Protein AF-A0A951AHW6-F1 (afdb_monomer_lite)

Sequence (58 aa):
MLTERDLQRKSVQYRKALLQLVKACGAGHTGGDLSCLDILNVLYNRILRVSPETFKSP

Structure (mmCIF, N/CA/C/O backbone):
data_AF-A0A951AHW6-F1
#
_entry.id   AF-A0A951AHW6-F1
#
loop_
_atom_site.group_PDB
_atom_site.id
_atom_site.type_symbol
_atom_site.label_atom_id
_atom_site.label_alt_id
_atom_site.label_comp_id
_atom_site.label_asym_id
_atom_site.label_entity_id
_atom_site.label_seq_id
_atom_site.pdbx_PDB_ins_code
_atom_site.Cartn_x
_atom_site.Cartn_y
_atom_site.Cartn_z
_atom_site.occupancy
_atom_site.B_iso_or_equiv
_atom_site.auth_seq_id
_atom_site.auth_comp_id
_atom_site.auth_asym_id
_atom_site.auth_atom_id
_atom_site.pdbx_PDB_model_num
ATOM 1 N N . MET A 1 1 ? -13.651 -8.423 10.984 1.00 84.19 1 MET A N 1
ATOM 2 C CA . MET A 1 1 ? -12.218 -8.059 10.915 1.00 84.19 1 MET A CA 1
ATOM 3 C C . MET A 1 1 ? -11.469 -9.173 10.213 1.00 84.19 1 MET A C 1
ATOM 5 O O . MET A 1 1 ? -11.829 -10.326 10.417 1.00 84.19 1 MET A O 1
ATOM 9 N N . LEU A 1 2 ? -10.474 -8.842 9.391 1.00 95.06 2 LEU A N 1
ATOM 10 C CA . LEU A 1 2 ? -9.653 -9.849 8.712 1.00 95.06 2 LEU A CA 1
ATOM 11 C C . LEU A 1 2 ? -8.741 -10.600 9.688 1.00 95.06 2 LEU A C 1
ATOM 13 O O . LEU A 1 2 ? -8.273 -10.024 10.674 1.00 95.06 2 LEU A O 1
ATOM 17 N N . THR A 1 3 ? -8.470 -11.873 9.391 1.00 97.88 3 THR A N 1
ATOM 18 C CA . THR A 1 3 ? -7.484 -12.667 10.135 1.00 97.88 3 THR A CA 1
ATOM 19 C C . THR A 1 3 ? -6.057 -12.264 9.757 1.00 97.88 3 THR A C 1
ATOM 21 O O . THR A 1 3 ? -5.826 -11.621 8.731 1.00 97.88 3 THR A O 1
ATOM 24 N N . GLU A 1 4 ? -5.064 -12.680 10.545 1.00 97.94 4 GLU A N 1
ATOM 25 C CA . GLU A 1 4 ? -3.650 -12.453 10.205 1.00 97.94 4 GLU A CA 1
ATOM 26 C C . GLU A 1 4 ? -3.267 -13.073 8.861 1.00 97.94 4 GLU A C 1
ATOM 28 O O . GLU A 1 4 ? -2.566 -12.450 8.065 1.00 97.94 4 GLU A O 1
ATOM 33 N N . ARG A 1 5 ? -3.790 -14.267 8.560 1.00 98.25 5 ARG A N 1
ATOM 34 C CA . ARG A 1 5 ? -3.540 -14.946 7.286 1.00 98.25 5 ARG A CA 1
ATOM 35 C C . ARG A 1 5 ? -4.138 -14.181 6.105 1.00 98.25 5 ARG A C 1
ATOM 37 O O . ARG A 1 5 ? -3.520 -14.117 5.042 1.00 98.25 5 ARG A O 1
ATOM 44 N N . ASP A 1 6 ? -5.316 -13.588 6.280 1.00 98.50 6 ASP A N 1
ATOM 45 C CA . ASP A 1 6 ? -5.942 -12.755 5.248 1.00 98.50 6 ASP A CA 1
ATOM 46 C C . ASP A 1 6 ? -5.149 -11.467 5.014 1.00 98.50 6 ASP A C 1
ATOM 48 O O . ASP A 1 6 ? -4.930 -11.077 3.866 1.00 98.50 6 ASP A O 1
ATOM 52 N N . LEU A 1 7 ? -4.658 -10.842 6.090 1.00 98.44 7 LEU A N 1
ATOM 53 C CA . LEU A 1 7 ? -3.803 -9.658 6.012 1.00 98.44 7 LEU A CA 1
ATOM 54 C C . LEU A 1 7 ? -2.494 -9.971 5.280 1.00 98.44 7 LEU A C 1
ATOM 56 O O . LEU A 1 7 ? -2.158 -9.263 4.336 1.00 98.44 7 LEU A O 1
ATOM 60 N N . GLN A 1 8 ? -1.809 -11.067 5.617 1.00 98.31 8 GLN A N 1
ATOM 61 C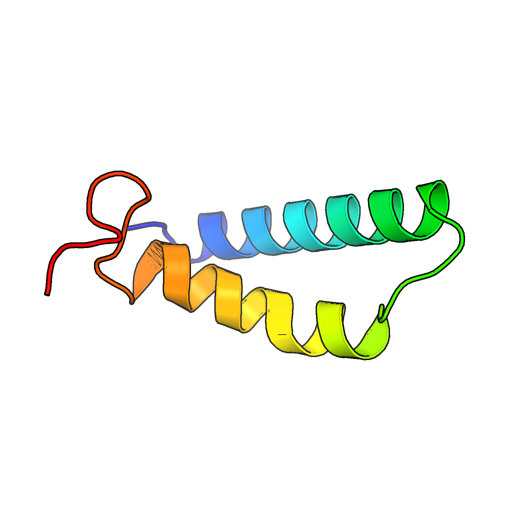 CA . GLN A 1 8 ? -0.590 -11.501 4.921 1.00 98.31 8 GLN A CA 1
ATOM 62 C C . GLN A 1 8 ? -0.825 -11.725 3.419 1.00 98.31 8 GLN A C 1
ATOM 64 O O . GLN A 1 8 ? -0.024 -11.292 2.587 1.00 98.31 8 GLN A O 1
ATOM 69 N N . ARG A 1 9 ? -1.946 -12.362 3.049 1.00 98.62 9 ARG A N 1
ATOM 70 C CA . ARG A 1 9 ? -2.328 -12.556 1.639 1.00 98.62 9 ARG A CA 1
ATOM 71 C C . ARG A 1 9 ? -2.567 -11.223 0.932 1.00 98.62 9 ARG A C 1
ATOM 73 O O . ARG A 1 9 ? -2.038 -11.016 -0.160 1.00 98.62 9 ARG A O 1
ATOM 80 N N . LYS A 1 10 ? -3.317 -10.310 1.557 1.00 98.38 10 LYS A N 1
ATOM 81 C CA . LYS A 1 10 ? -3.560 -8.961 1.026 1.00 98.38 10 LYS A CA 1
ATOM 82 C C . LYS A 1 10 ? -2.272 -8.171 0.850 1.00 98.38 10 LYS A C 1
ATOM 84 O O . LYS A 1 10 ? -2.091 -7.572 -0.200 1.00 98.38 10 LYS A O 1
ATOM 89 N N . SER A 1 11 ? -1.352 -8.233 1.806 1.00 98.31 11 SER A N 1
ATOM 90 C CA . SER A 1 11 ? -0.040 -7.593 1.709 1.00 98.31 11 SER A CA 1
ATOM 91 C C . SER A 1 11 ? 0.720 -8.021 0.452 1.00 98.31 11 SER A C 1
ATOM 93 O O . SER A 1 11 ? 1.204 -7.177 -0.299 1.00 98.31 11 SER A O 1
ATOM 95 N N . VAL A 1 12 ? 0.761 -9.323 0.145 1.00 98.44 12 VAL A N 1
ATOM 96 C CA . VAL A 1 12 ? 1.392 -9.814 -1.094 1.00 98.44 12 VAL A CA 1
ATOM 97 C C . VAL A 1 12 ? 0.669 -9.291 -2.338 1.00 98.44 12 VAL A C 1
ATOM 99 O O . VAL A 1 12 ? 1.324 -8.845 -3.282 1.00 98.44 12 VAL A O 1
ATOM 102 N N . GLN A 1 13 ? -0.667 -9.305 -2.343 1.00 98.62 13 GLN A N 1
ATOM 103 C CA . GLN A 1 13 ? -1.448 -8.794 -3.471 1.00 98.62 13 GLN A CA 1
ATOM 104 C C . GLN A 1 13 ? -1.234 -7.294 -3.696 1.00 98.62 13 GLN A C 1
ATOM 106 O O . GLN A 1 13 ? -1.000 -6.880 -4.829 1.00 98.62 13 GLN A O 1
ATOM 111 N N . TYR A 1 14 ? -1.248 -6.494 -2.632 1.00 98.44 14 TYR A N 1
ATOM 112 C CA . TYR A 1 14 ? -1.044 -5.053 -2.701 1.00 98.44 14 TYR A CA 1
ATOM 113 C C . TYR A 1 14 ? 0.370 -4.696 -3.160 1.00 98.44 14 TYR A C 1
ATOM 115 O O . TYR A 1 14 ? 0.507 -3.868 -4.055 1.00 98.44 14 TYR A O 1
ATOM 123 N N 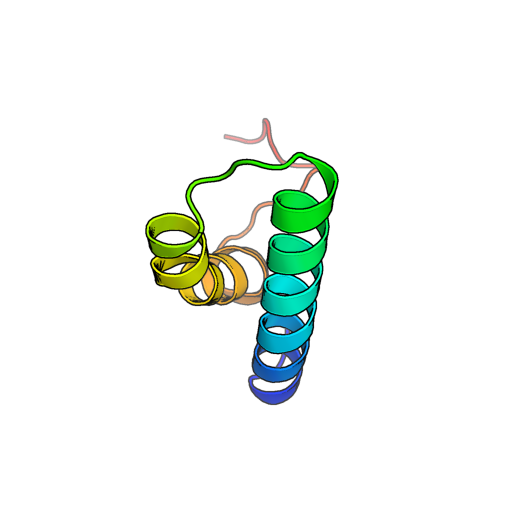. ARG A 1 15 ? 1.418 -5.363 -2.654 1.00 98.19 15 ARG A N 1
ATOM 124 C CA . ARG A 1 15 ? 2.794 -5.135 -3.137 1.00 98.19 15 ARG A CA 1
ATOM 125 C C . ARG A 1 15 ? 2.938 -5.476 -4.622 1.00 98.19 15 ARG A C 1
ATOM 127 O O . ARG A 1 15 ? 3.562 -4.723 -5.364 1.00 98.19 15 ARG A O 1
ATOM 134 N N . LYS A 1 16 ? 2.329 -6.577 -5.081 1.00 98.38 16 LYS A N 1
ATOM 135 C CA . LYS A 1 16 ? 2.332 -6.946 -6.506 1.00 98.38 16 LYS A CA 1
ATOM 136 C C . LYS A 1 16 ? 1.613 -5.900 -7.361 1.00 98.38 16 LYS A C 1
ATOM 138 O O . LYS A 1 16 ? 2.166 -5.479 -8.372 1.00 98.38 16 LYS A O 1
ATOM 143 N N . ALA A 1 17 ? 0.417 -5.479 -6.952 1.00 98.25 17 ALA A N 1
ATOM 144 C CA . ALA A 1 17 ? -0.364 -4.473 -7.667 1.00 98.25 17 ALA A CA 1
ATOM 145 C C . ALA A 1 17 ? 0.373 -3.127 -7.735 1.00 98.25 17 ALA A C 1
ATOM 147 O O . ALA A 1 17 ? 0.449 -2.523 -8.802 1.00 98.25 17 ALA A O 1
ATOM 148 N N . LEU A 1 18 ? 0.989 -2.702 -6.627 1.00 97.81 18 LEU A N 1
ATOM 149 C CA . LEU A 1 18 ? 1.814 -1.499 -6.572 1.00 97.81 18 LEU A CA 1
ATOM 150 C C . LEU A 1 18 ? 2.962 -1.562 -7.588 1.00 97.81 18 LEU A C 1
ATOM 152 O O . LEU A 1 18 ? 3.114 -0.659 -8.403 1.00 97.81 18 LEU A O 1
ATOM 156 N N . LEU A 1 19 ? 3.739 -2.648 -7.592 1.00 97.69 19 LEU A N 1
ATOM 157 C CA . LEU A 1 19 ? 4.854 -2.810 -8.530 1.00 97.69 19 LEU A CA 1
ATOM 158 C C . LEU A 1 19 ? 4.389 -2.840 -9.993 1.00 97.69 19 LEU A C 1
ATOM 160 O O . LEU A 1 19 ? 5.068 -2.294 -10.861 1.00 97.69 19 LEU A O 1
ATOM 164 N N . GLN A 1 20 ? 3.230 -3.442 -10.277 1.00 98.19 20 GLN A N 1
ATOM 165 C CA . GLN A 1 20 ? 2.628 -3.423 -11.613 1.00 98.19 20 GLN A CA 1
ATOM 166 C C . GLN A 1 20 ? 2.244 -2.002 -12.043 1.00 98.19 20 GLN A C 1
ATOM 168 O O . GLN A 1 20 ? 2.526 -1.625 -13.179 1.00 98.19 20 GLN A O 1
ATOM 173 N N . LEU A 1 21 ? 1.660 -1.209 -11.140 1.00 97.56 21 LEU A N 1
ATOM 174 C CA . LEU A 1 21 ? 1.306 0.189 -11.392 1.00 97.56 21 LEU A CA 1
ATOM 175 C C . LEU A 1 21 ? 2.548 1.047 -11.636 1.00 97.56 21 LEU A C 1
ATOM 177 O O . LEU A 1 21 ? 2.628 1.716 -12.662 1.00 97.56 21 LEU A O 1
ATOM 181 N N . VAL A 1 22 ? 3.554 0.966 -10.759 1.00 96.94 22 VAL A N 1
ATOM 182 C CA . VAL A 1 22 ? 4.826 1.689 -10.936 1.00 96.94 22 VAL A CA 1
ATOM 183 C C . VAL A 1 22 ? 5.474 1.320 -12.270 1.00 96.94 22 VAL A C 1
ATOM 185 O O . VAL A 1 22 ? 5.934 2.194 -13.004 1.00 96.94 22 VAL A O 1
ATOM 188 N N . LYS A 1 23 ? 5.478 0.029 -12.625 1.00 97.31 23 LYS A N 1
ATOM 189 C CA . LYS A 1 23 ? 6.022 -0.431 -13.904 1.00 97.31 23 LYS A CA 1
ATOM 190 C C . LYS A 1 23 ? 5.244 0.124 -15.098 1.00 97.31 23 LYS A C 1
ATOM 192 O O . LYS A 1 23 ? 5.875 0.501 -16.082 1.00 97.31 23 LYS A O 1
ATOM 197 N N . ALA A 1 24 ? 3.914 0.162 -15.022 1.00 98.00 24 ALA A N 1
ATOM 198 C CA . ALA A 1 24 ? 3.056 0.670 -16.090 1.00 98.00 24 ALA A CA 1
ATOM 199 C C . ALA A 1 24 ? 3.191 2.190 -16.277 1.00 98.00 24 ALA A C 1
ATOM 201 O O . ALA A 1 24 ? 3.225 2.664 -17.408 1.00 98.00 24 ALA A O 1
ATOM 202 N N . CYS A 1 25 ? 3.314 2.946 -15.184 1.00 96.12 25 CYS A N 1
ATOM 203 C CA . CYS A 1 25 ? 3.480 4.400 -15.217 1.00 96.12 25 CYS A CA 1
ATOM 204 C C . CYS A 1 25 ? 4.920 4.843 -15.526 1.00 96.12 25 CYS A C 1
ATOM 206 O O . CYS A 1 25 ? 5.141 6.003 -15.860 1.00 96.12 25 CYS A O 1
ATOM 208 N N . GLY A 1 26 ? 5.905 3.948 -15.391 1.00 95.19 26 GLY A N 1
ATOM 209 C CA . GLY A 1 26 ? 7.326 4.236 -15.616 1.00 95.19 26 GLY A CA 1
ATOM 210 C C . GLY A 1 26 ? 8.014 5.009 -14.482 1.00 95.19 26 GLY A C 1
ATOM 211 O O . GLY A 1 26 ? 9.226 5.201 -14.536 1.00 95.19 26 GLY A O 1
ATOM 212 N N . ALA A 1 27 ? 7.270 5.420 -13.451 1.00 93.06 27 ALA A N 1
ATOM 213 C CA . ALA A 1 27 ? 7.765 6.125 -12.273 1.00 93.06 27 ALA A CA 1
ATOM 214 C C . ALA A 1 27 ? 6.853 5.885 -11.052 1.00 93.06 27 ALA A C 1
ATOM 216 O O . ALA A 1 27 ? 5.673 5.567 -11.199 1.00 93.06 27 ALA A O 1
ATOM 217 N N . GLY A 1 28 ? 7.402 6.047 -9.843 1.00 90.19 28 GLY A N 1
ATOM 218 C CA . GLY A 1 28 ? 6.680 5.938 -8.569 1.00 90.19 28 GLY A CA 1
ATOM 219 C C . GLY A 1 28 ? 7.621 5.884 -7.358 1.00 90.19 28 GLY A C 1
ATOM 220 O O . GLY A 1 28 ? 8.817 5.625 -7.507 1.00 90.19 28 GLY A O 1
ATOM 221 N N . HIS A 1 29 ? 7.097 6.096 -6.148 1.00 95.38 29 HIS A N 1
ATOM 222 C CA . HIS A 1 29 ? 7.876 6.139 -4.901 1.00 95.38 29 HIS A CA 1
ATOM 223 C C . HIS A 1 29 ? 8.008 4.755 -4.251 1.00 95.38 29 HIS A C 1
ATOM 225 O O . HIS A 1 29 ? 7.777 4.587 -3.056 1.00 95.38 29 HIS A O 1
ATOM 231 N N . THR A 1 30 ? 8.443 3.764 -5.034 1.00 94.44 30 THR A N 1
ATOM 232 C CA . THR A 1 30 ? 8.433 2.335 -4.662 1.00 94.44 30 THR A CA 1
ATOM 233 C C . THR A 1 30 ? 8.962 2.050 -3.253 1.00 94.44 30 THR A C 1
ATOM 235 O O . THR A 1 30 ? 8.365 1.264 -2.525 1.00 94.44 30 THR A O 1
ATOM 238 N N . GLY A 1 31 ? 10.072 2.684 -2.852 1.00 92.62 31 GLY A N 1
ATOM 239 C CA . GLY A 1 31 ? 10.654 2.490 -1.521 1.00 92.62 31 GLY A CA 1
ATOM 240 C C . GLY A 1 31 ? 9.729 2.953 -0.392 1.00 92.62 31 GLY A C 1
ATOM 241 O O . GLY A 1 31 ? 9.475 2.193 0.540 1.00 92.62 31 GLY A O 1
ATOM 242 N N . GLY A 1 32 ? 9.183 4.168 -0.498 1.00 94.69 32 GLY A N 1
ATOM 243 C CA . GLY A 1 32 ? 8.242 4.709 0.486 1.00 94.69 32 GLY A CA 1
ATOM 244 C C . GLY A 1 32 ? 6.928 3.929 0.502 1.00 94.69 32 GLY A C 1
ATOM 245 O O . GLY A 1 32 ? 6.446 3.548 1.569 1.00 94.69 32 GLY A O 1
ATOM 246 N N . ASP A 1 33 ? 6.412 3.590 -0.676 1.00 94.56 33 ASP A N 1
ATOM 247 C CA . ASP A 1 33 ? 5.171 2.838 -0.822 1.00 94.56 33 ASP A CA 1
ATOM 248 C C . ASP A 1 33 ? 5.273 1.452 -0.165 1.00 94.56 33 ASP A C 1
ATOM 250 O O . ASP A 1 33 ? 4.458 1.092 0.684 1.00 94.56 33 ASP A O 1
ATOM 254 N N . LEU A 1 34 ? 6.316 0.678 -0.491 1.00 96.56 34 LEU A N 1
ATOM 255 C CA . LEU A 1 34 ? 6.522 -0.655 0.084 1.00 96.56 34 LEU A CA 1
ATOM 256 C C . LEU A 1 34 ? 6.846 -0.612 1.583 1.00 96.56 34 LEU A C 1
ATOM 258 O O . LEU A 1 34 ? 6.546 -1.583 2.278 1.00 96.56 34 LEU A O 1
ATOM 262 N N . SER A 1 35 ? 7.418 0.488 2.089 1.00 96.56 35 SER A N 1
ATOM 263 C CA . SER A 1 35 ? 7.759 0.628 3.511 1.00 96.56 35 SER A CA 1
ATOM 264 C C . SER A 1 35 ? 6.533 0.703 4.426 1.00 96.56 35 SER A C 1
ATOM 266 O O . SER A 1 35 ? 6.578 0.211 5.552 1.00 96.56 35 SER A O 1
ATOM 268 N N . CYS A 1 36 ? 5.425 1.285 3.952 1.00 97.75 36 CYS A N 1
ATOM 269 C CA . CYS A 1 36 ? 4.245 1.549 4.779 1.00 97.75 36 CYS A CA 1
ATOM 270 C C . CYS A 1 36 ? 3.007 0.723 4.398 1.00 97.75 36 CYS A C 1
ATOM 272 O O . CYS A 1 36 ? 2.059 0.644 5.181 1.00 97.75 36 CYS A O 1
ATOM 274 N N . LEU A 1 37 ? 3.004 0.066 3.236 1.00 97.88 37 LEU A N 1
ATOM 275 C CA . LEU A 1 37 ? 1.845 -0.652 2.697 1.00 97.88 37 LEU A CA 1
ATOM 276 C C . LEU A 1 37 ? 1.257 -1.704 3.654 1.00 97.88 37 LEU A C 1
ATOM 278 O O . LEU A 1 37 ? 0.036 -1.818 3.759 1.00 97.88 37 LEU A O 1
ATOM 282 N N . ASP A 1 38 ? 2.091 -2.432 4.398 1.00 97.62 38 ASP A N 1
ATOM 283 C CA . ASP A 1 38 ? 1.608 -3.430 5.365 1.00 97.62 38 ASP A CA 1
ATOM 284 C C . ASP A 1 38 ? 0.964 -2.789 6.601 1.00 97.62 38 ASP A C 1
ATOM 286 O O . ASP A 1 38 ? -0.044 -3.291 7.102 1.00 97.62 38 ASP A O 1
ATOM 290 N N . ILE A 1 39 ? 1.492 -1.647 7.049 1.00 98.12 39 ILE A N 1
ATOM 291 C CA . ILE A 1 39 ? 0.905 -0.861 8.141 1.00 98.12 39 ILE A CA 1
ATOM 292 C C . ILE A 1 39 ? -0.486 -0.386 7.716 1.00 98.12 39 ILE A C 1
ATOM 294 O O . ILE A 1 39 ? -1.459 -0.589 8.441 1.00 98.12 39 ILE A O 1
ATOM 298 N N . LEU A 1 40 ? -0.605 0.169 6.506 1.00 97.94 40 LEU A N 1
ATOM 299 C CA . LEU A 1 40 ? -1.885 0.612 5.952 1.00 97.94 40 LEU A CA 1
ATOM 300 C C . LEU A 1 40 ? -2.872 -0.552 5.790 1.00 97.94 40 LEU A C 1
ATOM 302 O O . LEU A 1 40 ? -4.045 -0.404 6.127 1.00 97.94 40 LEU A O 1
ATOM 306 N N . ASN A 1 41 ? -2.410 -1.724 5.345 1.00 98.00 41 ASN A N 1
ATOM 307 C CA . ASN A 1 41 ? -3.246 -2.919 5.236 1.00 98.00 41 ASN A CA 1
ATOM 308 C C . ASN A 1 41 ? -3.855 -3.310 6.595 1.00 98.00 41 ASN A C 1
ATOM 310 O O . ASN A 1 41 ? -5.060 -3.545 6.678 1.00 98.00 41 ASN A O 1
ATOM 314 N N . VAL A 1 42 ? -3.059 -3.325 7.668 1.00 98.00 42 VAL A N 1
ATOM 315 C CA . VAL A 1 42 ? -3.556 -3.613 9.024 1.00 98.00 42 VAL A CA 1
ATOM 316 C C . VAL A 1 42 ? -4.508 -2.521 9.508 1.00 98.00 42 VAL A C 1
ATOM 318 O O . VAL A 1 42 ? -5.603 -2.834 9.983 1.00 98.00 42 VAL A O 1
ATOM 321 N N . LEU A 1 43 ? -4.117 -1.251 9.368 1.00 97.62 43 LEU A N 1
ATOM 322 C CA . LEU A 1 43 ? -4.919 -0.121 9.826 1.00 97.62 43 LEU A CA 1
ATOM 323 C C . LEU A 1 43 ? -6.300 -0.138 9.177 1.00 97.62 43 LEU A C 1
ATOM 325 O O . LEU A 1 43 ? -7.293 -0.209 9.890 1.00 97.62 43 LEU A O 1
ATOM 329 N N . TYR A 1 44 ? -6.381 -0.173 7.850 1.00 96.56 44 TYR A N 1
ATOM 330 C CA . TYR A 1 44 ? -7.659 -0.072 7.145 1.00 96.56 44 TYR A CA 1
ATOM 331 C C . TYR A 1 44 ? -8.523 -1.333 7.218 1.00 96.56 44 TYR A C 1
ATOM 333 O O . TYR A 1 44 ? -9.742 -1.230 7.133 1.00 96.56 44 TYR A O 1
ATOM 341 N N . ASN A 1 45 ? -7.938 -2.526 7.371 1.00 96.62 45 ASN A N 1
ATOM 342 C CA . ASN A 1 45 ? -8.723 -3.767 7.349 1.00 96.62 45 ASN A CA 1
ATOM 343 C C . ASN A 1 45 ? -9.004 -4.372 8.736 1.00 96.62 45 ASN A C 1
ATOM 345 O O . ASN A 1 45 ? -9.787 -5.327 8.843 1.00 96.62 45 ASN A O 1
ATOM 349 N N . ARG A 1 46 ? -8.349 -3.880 9.796 1.00 96.31 46 ARG A N 1
ATOM 350 C CA . ARG A 1 46 ? -8.497 -4.438 11.148 1.00 96.31 46 ARG A CA 1
ATOM 351 C C . ARG A 1 46 ? -8.652 -3.400 12.252 1.00 96.31 46 ARG A C 1
ATOM 353 O O . ARG A 1 46 ? -9.364 -3.700 13.197 1.00 96.31 46 ARG A O 1
ATOM 360 N N . ILE A 1 47 ? -8.009 -2.237 12.176 1.00 96.50 47 ILE A N 1
ATOM 361 C CA . ILE A 1 47 ? -7.964 -1.304 13.316 1.00 96.50 47 ILE A CA 1
ATOM 362 C C . ILE A 1 47 ? -8.944 -0.143 13.153 1.00 96.50 47 ILE A C 1
ATOM 364 O O . ILE A 1 47 ? -9.745 0.124 14.046 1.00 96.50 47 ILE A O 1
ATOM 368 N N . LEU A 1 48 ? -8.885 0.551 12.020 1.00 94.38 48 LEU A N 1
ATOM 369 C CA . LEU A 1 48 ? -9.709 1.717 11.744 1.00 94.38 48 LEU A CA 1
ATOM 370 C C . LEU A 1 48 ? -11.162 1.299 11.518 1.00 94.38 48 LEU A C 1
ATOM 372 O O . LEU A 1 48 ? -11.455 0.340 10.803 1.00 94.38 48 LEU A O 1
ATOM 376 N N . ARG A 1 49 ? -12.085 2.069 12.095 1.00 93.19 49 ARG A N 1
ATOM 377 C CA . ARG A 1 49 ? -13.529 1.925 11.888 1.00 93.19 49 ARG A CA 1
ATOM 378 C C . ARG A 1 49 ? -14.010 2.912 10.829 1.00 93.19 49 ARG A C 1
ATOM 380 O O . ARG A 1 49 ? -14.881 3.73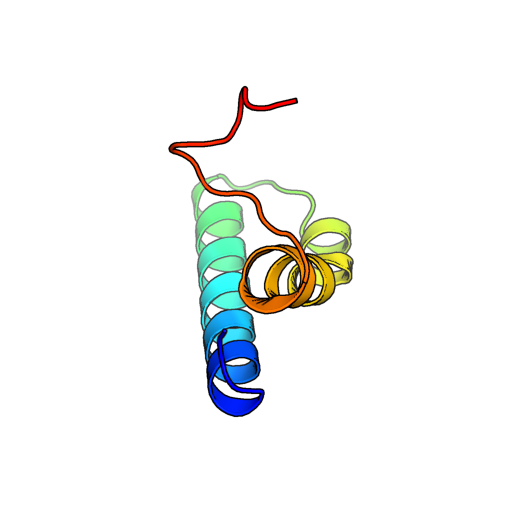4 11.086 1.00 93.19 49 ARG A O 1
ATOM 387 N N . VAL A 1 50 ? -13.387 2.844 9.657 1.00 92.25 50 VAL A N 1
ATOM 388 C CA . VAL A 1 50 ? -13.692 3.705 8.511 1.00 92.25 50 VAL A CA 1
ATOM 389 C C . VAL A 1 50 ? -14.032 2.843 7.307 1.00 92.25 50 VAL A C 1
ATOM 391 O O . VAL A 1 50 ? -13.443 1.781 7.104 1.00 92.25 50 VAL A O 1
ATOM 39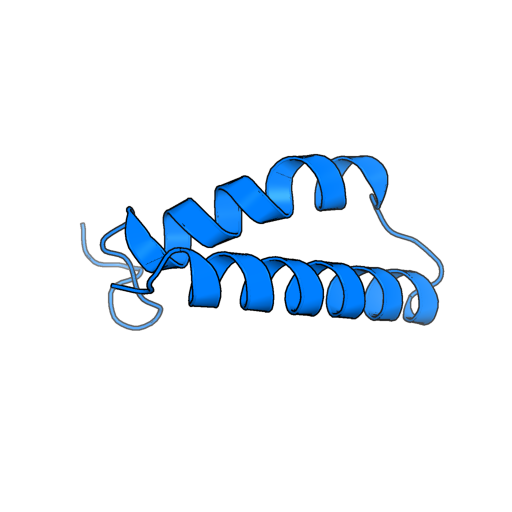4 N N . SER A 1 51 ? -14.972 3.307 6.497 1.00 92.81 51 SER A N 1
ATOM 395 C CA . SER A 1 51 ? -15.279 2.723 5.199 1.00 92.81 51 SER A CA 1
ATOM 396 C C . SER A 1 51 ? -15.549 3.837 4.183 1.00 92.81 51 SER A C 1
ATOM 398 O O . SER A 1 51 ? -15.751 4.989 4.583 1.00 92.81 51 SER A O 1
ATOM 400 N N . PRO A 1 52 ? -15.554 3.535 2.873 1.00 93.88 52 PRO A N 1
ATOM 401 C CA . PRO A 1 52 ? -15.932 4.513 1.855 1.00 93.88 52 PRO A CA 1
ATOM 402 C C . PRO A 1 52 ? -17.300 5.159 2.124 1.00 93.88 52 PRO A C 1
ATOM 404 O O . PRO A 1 52 ? -17.477 6.352 1.892 1.00 93.88 52 PRO A O 1
ATOM 407 N N . GLU A 1 53 ? -18.246 4.392 2.671 1.00 95.56 53 GLU A N 1
ATOM 408 C CA . GLU A 1 53 ? -19.602 4.844 2.993 1.00 95.56 53 GLU A CA 1
ATOM 409 C C . GLU A 1 53 ? -19.632 5.798 4.196 1.00 95.56 53 GLU A C 1
ATOM 411 O O . GLU A 1 53 ? -20.455 6.711 4.237 1.00 95.56 53 GLU A O 1
ATOM 416 N N . THR A 1 54 ? -18.728 5.621 5.166 1.00 93.44 54 THR A N 1
ATOM 417 C CA . THR A 1 54 ? -18.671 6.430 6.398 1.00 93.44 54 THR A CA 1
ATOM 418 C C . THR A 1 54 ? -17.536 7.453 6.397 1.00 93.44 54 THR A C 1
ATOM 420 O O . THR A 1 54 ? -17.195 7.992 7.443 1.00 93.44 54 THR A O 1
ATOM 423 N N . PHE A 1 55 ? -16.926 7.742 5.245 1.00 89.75 55 PHE A N 1
ATOM 424 C CA . PHE A 1 55 ? -15.723 8.581 5.154 1.00 89.75 55 PHE A CA 1
ATOM 425 C C . P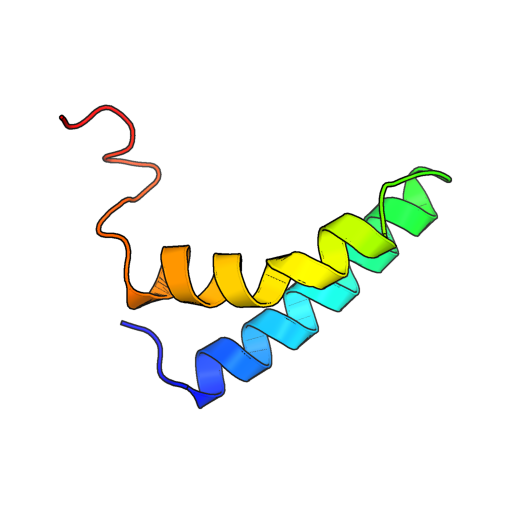HE A 1 55 ? -15.909 10.014 5.687 1.00 89.75 55 PHE A C 1
ATOM 427 O O . PHE A 1 55 ? -14.950 10.646 6.118 1.00 89.75 55 PHE A O 1
ATOM 434 N N . LYS A 1 56 ? -17.142 10.536 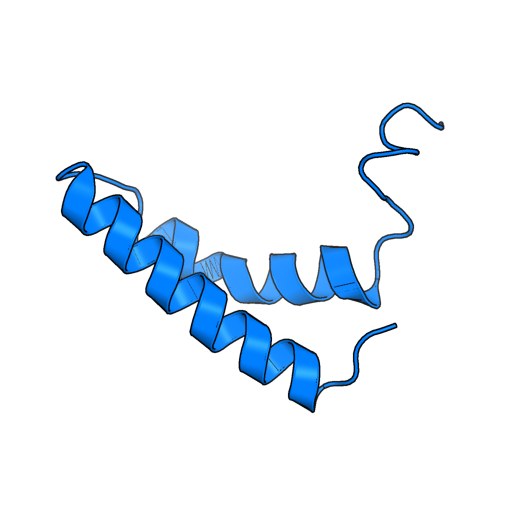5.649 1.00 92.75 56 LYS A N 1
ATOM 435 C CA . LYS A 1 56 ? -17.497 11.874 6.156 1.00 92.75 56 LYS A CA 1
ATOM 436 C C . LYS A 1 56 ? -18.098 11.857 7.561 1.00 92.75 56 LYS A C 1
ATOM 438 O O . LYS A 1 56 ? -18.469 12.916 8.063 1.00 92.75 56 LYS A O 1
ATOM 443 N N . SER A 1 57 ? -18.288 10.679 8.150 1.00 88.31 57 SER A N 1
ATOM 444 C CA . SER A 1 57 ? -18.799 10.578 9.511 1.00 88.31 57 SER A CA 1
ATOM 445 C C . SER A 1 57 ? -17.741 11.133 10.475 1.00 88.31 57 SER A C 1
ATOM 447 O O . SER A 1 57 ? -16.568 10.799 10.297 1.00 88.31 57 SER A O 1
ATOM 449 N N . PRO A 1 58 ? -18.130 12.008 11.421 1.00 79.12 58 PRO A N 1
ATOM 450 C CA . PRO A 1 58 ? -17.204 12.582 12.394 1.00 79.12 58 PRO A CA 1
ATOM 451 C C . PRO A 1 58 ? -16.569 11.520 13.297 1.00 79.12 58 PRO A C 1
ATOM 453 O O . PRO A 1 58 ? -17.215 10.469 13.531 1.00 79.12 58 PRO A O 1
#

Secondary structure (DSSP, 8-state):
---HHHHHHHHHHHHHHHHHHHHHHS---HHHHHHHHHHHHHIIIII----STTTT--

Radius of gyration: 13.26 Å; chains: 1; bounding box: 30×28×29 Å

pLDDT: mean 95.71, std 3.64, range [79.12, 98.62]

Foldseek 3Di:
DDDPVRLVVVLVVVLVVVVVVCVVVVHDPNVVCNVCVSVVSCCVPPNDPDDPVCPVPD